Protein AF-A0A0F3GJF9-F1 (afdb_monomer_lite)

Organism: NCBI:txid29290

InterPro domains:
  IPR001387 Cro/C1-type, helix-turn-helix domain [PF01381] (12-61)
  IPR001387 Cro/C1-type, helix-turn-helix domain [cd00093] (10-61)
  IPR010982 Lambda repressor-like, DNA-binding domain superfamily [G3DSA:1.10.260.40] (3-61)
  IPR010982 Lambda repressor-like, DNA-binding domain superfamily [SSF47413] (3-61)

Radius of gyration: 10.47 Å; chains: 1; bounding box: 24×27×23 Å

Sequence (61 aa):
MSYIERISYNFKRLRKLKGWTQVICAAYGEVDKSYIGNIEAGSMKSFGQEAVEKWAKIFDC

Structure (mmCIF, N/CA/C/O backbone):
data_AF-A0A0F3GJF9-F1
#
_entry.id   AF-A0A0F3GJF9-F1
#
loop_
_atom_site.group_PDB
_atom_site.id
_atom_site.type_symbol
_atom_site.label_atom_id
_atom_site.label_alt_id
_atom_site.label_comp_id
_atom_site.label_asym_id
_atom_site.label_entity_id
_atom_site.label_seq_id
_atom_site.pdbx_PDB_ins_code
_atom_site.Cartn_x
_atom_site.Cartn_y
_atom_site.Cartn_z
_atom_site.occupancy
_atom_site.B_iso_or_equiv
_atom_site.auth_seq_id
_atom_site.auth_comp_id
_atom_site.auth_asym_id
_atom_site.auth_atom_id
_atom_site.pdbx_PDB_model_num
ATOM 1 N N . MET A 1 1 ? 3.867 16.762 -8.603 1.00 77.69 1 MET A N 1
ATOM 2 C CA . MET A 1 1 ? 3.733 15.424 -7.999 1.00 77.69 1 MET A CA 1
ATOM 3 C C . MET A 1 1 ? 4.180 14.380 -9.011 1.00 77.69 1 MET A C 1
ATOM 5 O O . MET A 1 1 ? 3.599 14.306 -10.093 1.00 77.69 1 MET A O 1
ATOM 9 N N . SER A 1 2 ? 5.239 13.637 -8.707 1.00 91.69 2 SER A N 1
ATOM 10 C CA . SER A 1 2 ? 5.795 12.580 -9.550 1.00 91.69 2 SER A CA 1
ATOM 11 C C . SER A 1 2 ? 4.841 11.382 -9.656 1.00 91.69 2 SER A C 1
ATOM 13 O O . SER A 1 2 ? 3.800 11.313 -8.995 1.00 91.69 2 SER A O 1
ATOM 15 N N . TYR A 1 3 ? 5.156 10.431 -10.537 1.00 93.00 3 TYR A N 1
ATOM 16 C CA . TYR A 1 3 ? 4.413 9.170 -10.616 1.00 93.00 3 TYR A CA 1
ATOM 17 C C . TYR A 1 3 ? 4.455 8.403 -9.281 1.00 93.00 3 TYR A C 1
ATOM 19 O O . TYR A 1 3 ? 3.406 8.041 -8.754 1.00 93.00 3 TYR A O 1
ATOM 27 N N . ILE A 1 4 ? 5.642 8.253 -8.685 1.00 94.88 4 ILE A N 1
ATOM 28 C CA . ILE A 1 4 ? 5.822 7.537 -7.414 1.00 94.88 4 ILE A CA 1
ATOM 29 C C . ILE A 1 4 ? 5.102 8.232 -6.263 1.00 94.88 4 ILE A C 1
ATOM 31 O O . ILE A 1 4 ? 4.432 7.564 -5.482 1.00 94.88 4 ILE A O 1
ATOM 35 N N . GLU A 1 5 ? 5.161 9.561 -6.176 1.00 95.12 5 GLU A N 1
ATOM 36 C CA . GLU A 1 5 ? 4.451 10.311 -5.132 1.00 95.12 5 GLU A CA 1
ATOM 37 C C . GLU A 1 5 ? 2.933 10.077 -5.195 1.00 95.12 5 GLU A C 1
ATOM 39 O O . GLU A 1 5 ? 2.294 9.867 -4.163 1.00 95.12 5 GLU A O 1
ATOM 44 N N . ARG A 1 6 ? 2.358 10.033 -6.407 1.00 95.38 6 ARG A N 1
ATOM 45 C CA . ARG A 1 6 ? 0.931 9.736 -6.615 1.00 95.38 6 ARG A CA 1
ATOM 46 C C . ARG A 1 6 ? 0.573 8.311 -6.202 1.00 95.38 6 ARG A C 1
ATOM 48 O O . ARG A 1 6 ? -0.425 8.125 -5.508 1.00 95.38 6 ARG A O 1
ATOM 55 N N . ILE A 1 7 ? 1.386 7.323 -6.587 1.00 95.75 7 ILE A N 1
ATOM 56 C CA . ILE A 1 7 ? 1.200 5.927 -6.162 1.00 95.75 7 ILE A CA 1
ATOM 57 C C . ILE A 1 7 ? 1.261 5.827 -4.638 1.00 95.75 7 ILE A C 1
ATOM 59 O O . ILE A 1 7 ? 0.341 5.297 -4.029 1.00 95.75 7 ILE A O 1
ATOM 63 N N . SER A 1 8 ? 2.287 6.406 -4.018 1.00 97.06 8 SER A N 1
ATOM 64 C CA . SER A 1 8 ? 2.513 6.365 -2.567 1.00 97.06 8 SER A CA 1
ATOM 65 C C . SER A 1 8 ? 1.329 6.945 -1.791 1.00 97.06 8 SER A C 1
ATOM 67 O O . SER A 1 8 ? 0.822 6.335 -0.846 1.00 97.06 8 SER A O 1
ATOM 69 N N . TYR A 1 9 ? 0.844 8.111 -2.230 1.00 97.25 9 TYR A N 1
ATOM 70 C CA . TYR A 1 9 ? -0.319 8.772 -1.647 1.00 97.25 9 TYR A CA 1
ATOM 71 C C . TYR A 1 9 ? -1.594 7.930 -1.797 1.00 97.25 9 TYR A C 1
ATOM 73 O O . TYR A 1 9 ? -2.288 7.676 -0.806 1.00 97.25 9 TYR A O 1
ATOM 81 N N . ASN A 1 10 ? -1.892 7.465 -3.015 1.00 96.81 10 ASN A N 1
ATOM 82 C CA . ASN A 1 10 ? -3.101 6.691 -3.298 1.00 96.81 10 ASN A CA 1
ATOM 83 C C . ASN A 1 10 ? -3.096 5.344 -2.581 1.00 96.81 10 ASN A C 1
ATOM 85 O O . ASN A 1 10 ? -4.099 4.981 -1.974 1.00 96.81 10 ASN A O 1
ATOM 89 N N . PHE A 1 11 ? -1.964 4.647 -2.573 1.00 97.62 11 PHE A N 1
ATOM 90 C CA . PHE A 1 11 ? -1.793 3.379 -1.875 1.00 97.62 11 PHE A CA 1
ATOM 91 C C . PHE A 1 11 ? -2.106 3.526 -0.382 1.00 97.62 11 PHE A C 1
ATOM 93 O O . PHE A 1 11 ? -2.932 2.797 0.171 1.00 97.62 11 PHE A O 1
ATOM 100 N N . LYS A 1 12 ? -1.509 4.535 0.269 1.00 98.00 12 LYS A N 1
ATOM 101 C CA . LYS A 1 12 ? -1.746 4.824 1.689 1.00 98.00 12 LYS A CA 1
ATOM 102 C C . LYS A 1 12 ? -3.202 5.174 1.968 1.00 98.00 12 LYS A C 1
ATOM 104 O O . LYS A 1 12 ? -3.761 4.741 2.979 1.00 98.00 12 LYS A O 1
ATOM 109 N N . ARG A 1 13 ? -3.821 5.960 1.085 1.00 97.94 13 ARG A N 1
ATOM 110 C CA . ARG A 1 13 ? -5.239 6.321 1.173 1.00 97.94 13 ARG A CA 1
ATOM 111 C C . ARG A 1 13 ? -6.132 5.082 1.060 1.00 97.94 13 ARG A C 1
ATOM 113 O O . ARG A 1 13 ? -6.972 4.890 1.933 1.00 97.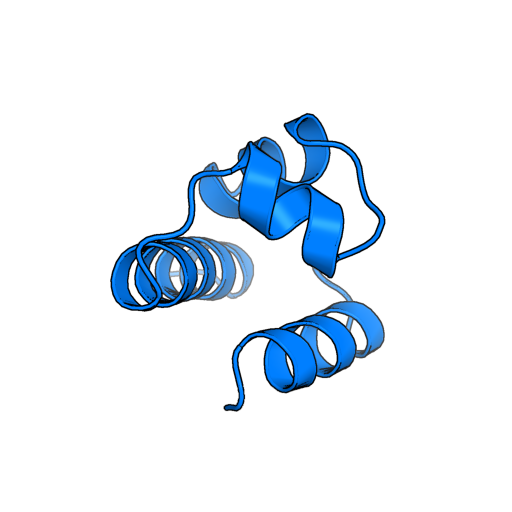94 13 ARG A O 1
ATOM 120 N N . LEU A 1 14 ? -5.930 4.236 0.050 1.00 97.94 14 LEU A N 1
ATOM 121 C CA . LEU A 1 14 ? -6.709 3.012 -0.175 1.00 97.94 14 LEU A CA 1
ATOM 122 C C . LEU A 1 14 ? -6.590 2.038 1.001 1.00 97.94 14 LEU A C 1
ATOM 124 O O . LEU A 1 14 ? -7.607 1.592 1.532 1.00 97.94 14 LEU A O 1
ATOM 128 N N . ARG A 1 15 ? -5.369 1.794 1.496 1.00 97.81 15 ARG A N 1
ATOM 129 C CA . ARG A 1 15 ? -5.156 0.953 2.682 1.00 97.81 15 ARG A CA 1
ATOM 130 C C . ARG A 1 15 ? -5.931 1.468 3.896 1.00 97.81 15 ARG A C 1
ATOM 132 O O . ARG A 1 15 ? -6.571 0.687 4.597 1.00 97.81 15 ARG A O 1
ATOM 139 N N . LYS A 1 16 ? -5.877 2.780 4.155 1.00 97.75 16 LYS A N 1
ATOM 140 C CA . LYS A 1 16 ? -6.614 3.398 5.266 1.00 97.75 16 LYS A CA 1
ATOM 141 C C . LYS A 1 16 ? -8.129 3.304 5.087 1.00 97.75 16 LYS A C 1
ATOM 143 O O . LYS A 1 16 ? -8.811 3.057 6.073 1.00 97.75 16 LYS A O 1
ATOM 148 N N . LEU A 1 17 ? -8.645 3.458 3.865 1.00 97.75 17 LEU A N 1
ATOM 149 C CA . LEU A 1 17 ? -10.078 3.311 3.572 1.00 97.75 17 LEU A CA 1
ATOM 150 C C . LEU A 1 17 ? -10.589 1.894 3.858 1.00 97.75 17 LEU A C 1
ATOM 152 O O . LEU A 1 17 ? -11.698 1.743 4.355 1.00 97.75 17 LEU A O 1
ATOM 156 N N . LYS A 1 18 ? -9.768 0.864 3.622 1.00 96.38 18 LYS A N 1
ATOM 157 C CA . LYS A 1 18 ? -10.077 -0.522 4.013 1.00 96.38 18 LYS A CA 1
ATOM 158 C C . LYS A 1 18 ? -9.931 -0.779 5.525 1.00 96.38 18 LYS A C 1
ATOM 160 O O . LYS A 1 18 ? -10.218 -1.878 5.985 1.00 96.38 18 LYS A O 1
ATOM 165 N N . GLY A 1 19 ? -9.440 0.192 6.302 1.00 97.50 19 GLY A N 1
ATOM 166 C CA . GLY A 1 19 ? -9.153 0.026 7.731 1.00 97.50 19 GLY A CA 1
ATOM 167 C C . GLY A 1 19 ? -7.938 -0.861 8.027 1.00 97.50 19 GLY A C 1
ATOM 168 O O . GLY A 1 19 ? -7.766 -1.322 9.153 1.00 97.50 19 GLY A O 1
ATOM 169 N N . TRP A 1 20 ? -7.079 -1.127 7.040 1.00 97.81 20 TRP A N 1
ATOM 170 C CA . TRP A 1 20 ? -5.969 -2.066 7.198 1.00 97.81 20 TRP A CA 1
ATOM 171 C C . TRP A 1 20 ? -4.750 -1.415 7.844 1.00 97.81 20 TRP A C 1
ATOM 173 O O . TRP A 1 20 ? -4.336 -0.311 7.481 1.00 97.81 20 TRP A O 1
ATOM 183 N N . THR A 1 21 ? -4.087 -2.137 8.747 1.00 98.25 21 THR A N 1
ATOM 184 C CA . THR A 1 21 ? -2.714 -1.809 9.156 1.00 98.25 21 THR A CA 1
ATOM 185 C C . THR A 1 21 ? -1.735 -2.150 8.027 1.00 98.25 21 THR A C 1
ATOM 187 O O . THR A 1 21 ? -2.072 -2.881 7.094 1.00 98.25 21 THR A O 1
ATOM 190 N N . GLN A 1 22 ? -0.499 -1.645 8.088 1.00 98.19 22 GLN A N 1
ATOM 191 C CA . GLN A 1 22 ? 0.532 -2.050 7.120 1.00 98.19 22 GLN A CA 1
ATOM 192 C C . GLN A 1 22 ? 0.805 -3.561 7.169 1.00 98.19 22 GLN A C 1
ATOM 194 O O . GLN A 1 22 ? 1.072 -4.146 6.131 1.00 98.19 22 GLN A O 1
ATOM 199 N N . VAL A 1 23 ? 0.693 -4.188 8.348 1.00 98.31 23 VAL A N 1
ATOM 200 C CA . VAL A 1 23 ? 0.876 -5.639 8.528 1.00 98.31 23 VAL A CA 1
ATOM 201 C C . VAL A 1 23 ? -0.222 -6.421 7.806 1.00 98.31 23 VAL A C 1
ATOM 203 O O . VAL A 1 23 ? 0.079 -7.349 7.069 1.00 98.31 23 VAL A O 1
ATOM 206 N N . ILE A 1 24 ? -1.483 -6.007 7.957 1.00 98.19 24 ILE A N 1
ATOM 207 C CA . ILE A 1 24 ? -2.616 -6.647 7.271 1.00 98.19 24 ILE A CA 1
ATOM 208 C C . ILE A 1 24 ? -2.483 -6.492 5.751 1.00 98.19 24 ILE A C 1
ATOM 210 O O . ILE A 1 24 ? -2.633 -7.458 5.014 1.00 98.19 24 ILE A O 1
ATOM 214 N N . CYS A 1 25 ? -2.150 -5.287 5.280 1.00 98.12 25 CYS A N 1
ATOM 215 C CA . CYS A 1 25 ? -1.942 -5.025 3.854 1.00 98.12 25 CYS A CA 1
ATOM 216 C C . CYS A 1 25 ? -0.813 -5.890 3.270 1.00 98.12 25 CYS A C 1
ATOM 218 O O . CYS A 1 25 ? -0.951 -6.453 2.189 1.00 98.12 25 CYS A O 1
ATOM 220 N N . ALA A 1 26 ? 0.285 -6.027 4.016 1.00 98.12 26 ALA A N 1
ATOM 221 C CA . ALA A 1 26 ? 1.414 -6.866 3.644 1.00 98.12 26 ALA A CA 1
ATOM 222 C C . ALA A 1 26 ? 1.018 -8.347 3.533 1.00 98.12 26 ALA A C 1
ATOM 224 O O . ALA A 1 26 ? 1.399 -8.999 2.566 1.00 98.12 26 ALA A O 1
ATOM 225 N N . ALA A 1 27 ? 0.183 -8.843 4.455 1.00 98.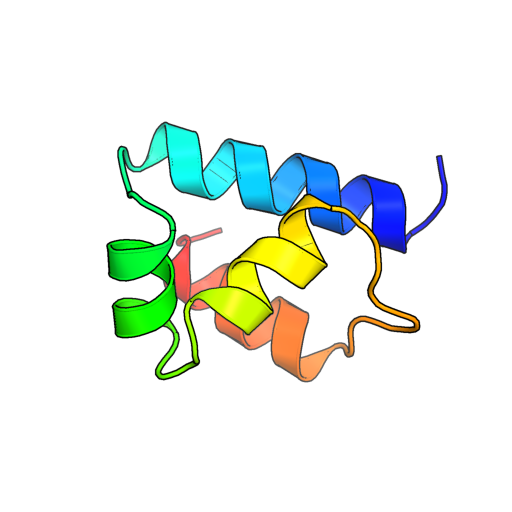00 27 ALA A N 1
ATOM 226 C CA . ALA A 1 27 ? -0.340 -10.207 4.413 1.00 98.00 27 ALA A CA 1
ATOM 227 C C . ALA A 1 27 ? -1.191 -10.472 3.157 1.00 98.00 27 ALA A C 1
ATOM 229 O O . ALA A 1 27 ? -0.943 -11.454 2.468 1.00 98.00 27 ALA A O 1
ATOM 230 N N . TYR A 1 28 ? -2.121 -9.575 2.800 1.00 97.38 28 TYR A N 1
ATOM 231 C CA . TYR A 1 28 ? -2.891 -9.697 1.547 1.00 97.38 28 TYR A CA 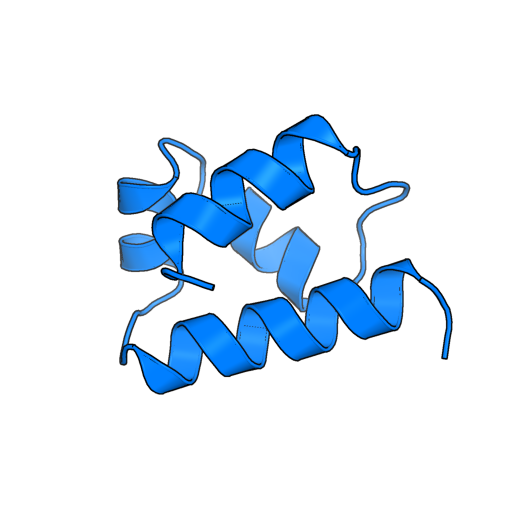1
ATOM 232 C C . TYR A 1 28 ? -2.013 -9.637 0.293 1.00 97.38 28 TYR A C 1
ATOM 234 O O . TYR A 1 28 ? -2.337 -10.236 -0.728 1.00 97.38 28 TYR A O 1
ATOM 242 N N . GLY A 1 29 ? -0.914 -8.885 0.359 1.00 96.31 29 GLY A N 1
ATOM 243 C CA . GLY A 1 29 ? 0.046 -8.775 -0.730 1.00 96.31 29 GLY A CA 1
ATOM 244 C C . GLY A 1 29 ? 1.079 -9.893 -0.789 1.00 96.31 29 GLY A C 1
ATOM 245 O O . GLY A 1 29 ? 1.842 -9.900 -1.753 1.00 96.31 29 GLY A O 1
ATOM 246 N N . GLU A 1 30 ? 1.134 -10.793 0.197 1.00 97.50 30 GLU A N 1
ATOM 247 C CA . GLU A 1 30 ? 2.206 -11.789 0.358 1.00 97.50 30 GLU A CA 1
ATOM 248 C C . GLU A 1 30 ? 3.609 -11.148 0.302 1.00 97.50 30 GLU A C 1
ATOM 250 O O . GLU A 1 30 ? 4.511 -11.608 -0.395 1.00 97.50 30 GLU A O 1
ATOM 255 N N . VAL A 1 31 ? 3.778 -10.018 0.992 1.00 96.81 31 VAL A N 1
ATOM 256 C CA . VAL A 1 31 ? 5.030 -9.245 1.042 1.00 96.81 31 VAL A CA 1
ATOM 257 C C . VAL A 1 31 ? 5.378 -8.869 2.476 1.00 96.81 31 VAL A C 1
ATOM 259 O O . VAL A 1 31 ? 4.555 -8.964 3.384 1.00 96.81 31 VAL A O 1
ATOM 262 N N . ASP A 1 32 ? 6.589 -8.360 2.681 1.00 97.06 32 ASP A N 1
ATOM 263 C CA . ASP A 1 32 ? 6.992 -7.820 3.972 1.00 97.06 32 ASP A CA 1
ATOM 264 C C . ASP A 1 32 ? 6.292 -6.499 4.307 1.00 97.06 32 ASP A C 1
ATOM 266 O O . ASP A 1 32 ? 6.071 -5.625 3.464 1.00 97.06 32 ASP A O 1
ATOM 270 N N . LYS A 1 33 ? 6.051 -6.273 5.601 1.00 97.31 33 LYS A N 1
ATOM 271 C CA . LYS A 1 33 ? 5.558 -4.980 6.106 1.00 97.31 33 LYS A CA 1
ATOM 272 C C . LYS A 1 33 ? 6.473 -3.814 5.692 1.00 97.31 33 LYS A C 1
ATOM 274 O O . LYS A 1 33 ? 5.985 -2.714 5.430 1.00 97.31 33 LYS A O 1
ATOM 279 N N . SER A 1 34 ? 7.788 -4.036 5.632 1.00 97.19 34 SER A N 1
ATOM 280 C CA . SER A 1 34 ? 8.766 -3.022 5.208 1.00 97.19 34 SER A CA 1
ATOM 281 C C . SER A 1 34 ? 8.541 -2.571 3.762 1.00 97.19 34 SER A C 1
ATOM 283 O O . SER A 1 34 ? 8.660 -1.381 3.476 1.00 97.19 34 SER A O 1
ATOM 285 N N . TYR A 1 35 ? 8.130 -3.482 2.876 1.00 96.88 35 TYR A N 1
ATOM 286 C CA . TYR A 1 35 ? 7.790 -3.167 1.491 1.00 96.88 35 TYR A CA 1
ATOM 287 C C . TYR A 1 35 ? 6.614 -2.185 1.418 1.00 96.88 35 TYR A C 1
ATOM 289 O O . TYR A 1 35 ? 6.705 -1.162 0.741 1.00 96.88 35 TYR A O 1
ATOM 297 N N . ILE A 1 36 ? 5.557 -2.416 2.205 1.00 97.81 36 ILE A N 1
ATOM 298 C CA . ILE A 1 36 ? 4.427 -1.478 2.315 1.00 97.81 36 ILE A CA 1
ATOM 299 C C . ILE A 1 36 ? 4.883 -0.119 2.847 1.00 97.81 36 ILE A C 1
ATOM 301 O O . ILE A 1 36 ? 4.488 0.919 2.319 1.00 97.81 36 ILE A O 1
ATOM 305 N N . GLY A 1 37 ? 5.741 -0.115 3.869 1.00 97.50 37 GLY A N 1
ATOM 306 C CA . GLY A 1 37 ? 6.320 1.115 4.409 1.00 97.50 37 GLY A CA 1
ATOM 307 C C . GLY A 1 37 ? 7.075 1.926 3.352 1.00 97.50 37 GLY A C 1
ATOM 308 O O . GLY A 1 37 ? 6.880 3.137 3.269 1.00 97.50 37 GLY A O 1
ATOM 309 N N . ASN A 1 38 ? 7.868 1.261 2.510 1.00 97.06 38 ASN A N 1
ATOM 310 C CA . ASN A 1 38 ? 8.622 1.903 1.432 1.00 97.06 38 ASN A CA 1
ATOM 311 C C . ASN A 1 38 ? 7.716 2.494 0.344 1.00 97.06 38 ASN A C 1
ATOM 313 O O . ASN A 1 38 ? 7.967 3.608 -0.121 1.00 97.06 38 ASN A O 1
ATOM 317 N N . ILE A 1 39 ? 6.633 1.796 -0.022 1.00 96.69 39 ILE A N 1
ATOM 318 C CA . ILE A 1 39 ? 5.624 2.343 -0.939 1.00 96.69 39 ILE A CA 1
ATOM 319 C C . ILE A 1 39 ? 5.018 3.612 -0.345 1.00 96.69 39 ILE A C 1
ATOM 321 O O . ILE A 1 39 ? 4.995 4.646 -0.996 1.00 96.69 39 ILE A O 1
ATOM 325 N N . GLU A 1 40 ? 4.548 3.570 0.900 1.00 96.94 40 GLU A N 1
ATOM 326 C CA . GLU A 1 40 ? 3.859 4.711 1.514 1.00 96.94 40 GLU A CA 1
ATOM 327 C C . GLU A 1 40 ? 4.767 5.902 1.831 1.00 96.94 40 GLU A C 1
ATOM 329 O O . GLU A 1 40 ? 4.273 7.024 1.969 1.00 96.94 40 GLU A O 1
ATOM 334 N N . ALA A 1 41 ? 6.070 5.662 1.978 1.00 96.44 41 ALA A N 1
ATOM 335 C CA . ALA A 1 41 ? 7.086 6.694 2.143 1.00 96.44 41 ALA A CA 1
ATOM 336 C C . ALA A 1 41 ? 7.526 7.319 0.809 1.00 96.44 41 ALA A C 1
ATOM 338 O O . ALA A 1 41 ? 8.219 8.333 0.825 1.00 96.44 41 ALA A O 1
ATOM 339 N N . GLY A 1 42 ? 7.162 6.725 -0.334 1.00 95.06 42 GLY A N 1
ATOM 340 C CA . GLY A 1 42 ? 7.645 7.152 -1.647 1.00 95.06 42 GLY A CA 1
ATOM 341 C C . GLY A 1 42 ? 9.140 6.934 -1.863 1.00 95.06 42 GLY A C 1
ATOM 342 O O . GLY A 1 42 ? 9.731 7.586 -2.718 1.00 95.06 42 GLY A O 1
ATOM 343 N N . SER A 1 43 ? 9.755 6.009 -1.120 1.00 94.62 43 SER A N 1
ATOM 344 C CA . SER A 1 43 ? 11.182 5.673 -1.237 1.00 94.62 43 SER A CA 1
ATOM 345 C C . SER A 1 43 ? 11.484 4.687 -2.375 1.00 94.62 43 SER A C 1
ATOM 347 O O . SER A 1 43 ? 12.639 4.334 -2.618 1.00 94.62 43 SER A O 1
ATOM 349 N 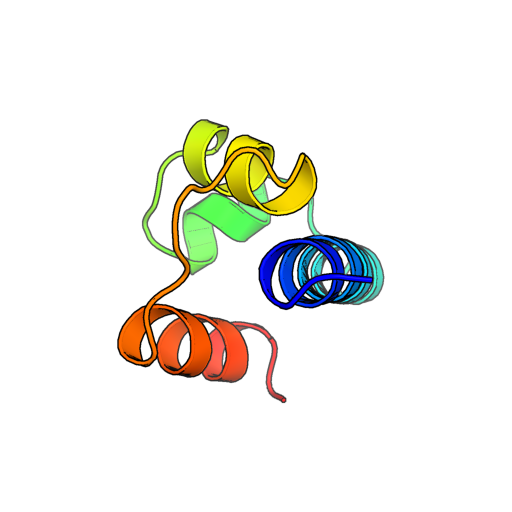N . MET A 1 44 ? 10.452 4.244 -3.097 1.00 91.81 44 MET A N 1
ATOM 350 C CA . MET A 1 44 ? 10.577 3.338 -4.234 1.00 91.81 44 MET A CA 1
ATOM 351 C C . MET A 1 44 ? 11.213 4.056 -5.431 1.00 91.81 44 MET A C 1
ATOM 353 O O . MET A 1 44 ? 10.722 5.090 -5.877 1.00 91.81 44 MET A O 1
ATOM 357 N N . LYS A 1 45 ? 12.271 3.473 -6.009 1.00 89.81 45 LYS A N 1
ATOM 358 C CA . LYS A 1 45 ? 12.871 3.979 -7.260 1.00 89.81 45 LYS A CA 1
ATOM 359 C C . LYS A 1 45 ? 11.918 3.851 -8.451 1.00 89.81 45 LYS A C 1
ATOM 361 O O . LYS A 1 45 ? 11.916 4.695 -9.341 1.00 89.81 45 LYS A O 1
A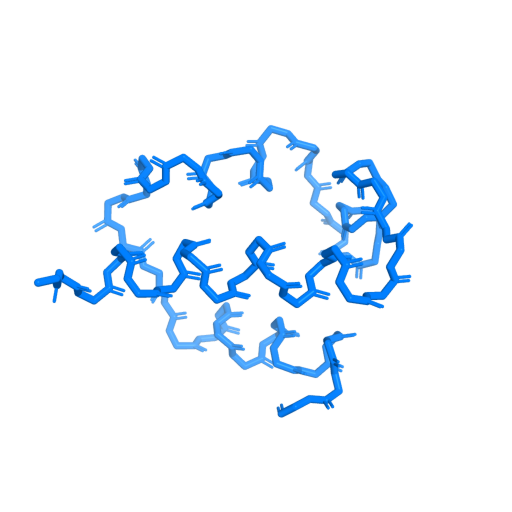TOM 366 N N . SER A 1 46 ? 11.127 2.785 -8.469 1.00 91.81 46 SER A N 1
ATOM 367 C CA . SER A 1 46 ? 10.134 2.499 -9.497 1.00 91.81 46 SER A CA 1
ATOM 368 C C . SER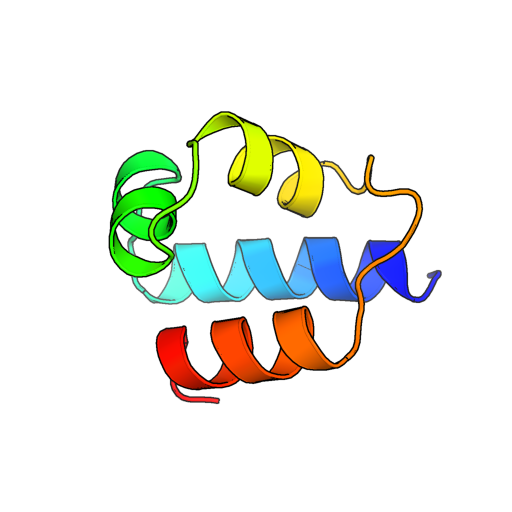 A 1 46 ? 8.985 1.684 -8.907 1.00 91.81 46 SER A C 1
ATOM 370 O O . SER A 1 46 ? 9.123 1.045 -7.862 1.00 91.81 46 SER A O 1
ATOM 372 N N . PHE A 1 47 ? 7.841 1.719 -9.584 1.00 92.75 47 PHE A N 1
ATOM 373 C CA . PHE A 1 47 ? 6.684 0.896 -9.259 1.00 92.75 47 PHE A CA 1
ATOM 374 C C . PHE A 1 47 ? 6.142 0.317 -10.564 1.00 92.75 47 PHE A C 1
ATOM 376 O O . PHE A 1 47 ? 5.525 1.031 -11.355 1.00 92.75 47 PHE A O 1
ATOM 383 N N . GLY A 1 48 ? 6.503 -0.940 -10.832 1.00 93.69 48 GLY A N 1
ATOM 384 C CA . GLY A 1 48 ? 6.234 -1.603 -12.107 1.00 93.69 48 GLY A CA 1
ATOM 385 C C . GLY A 1 48 ? 4.746 -1.842 -12.352 1.00 93.69 48 GLY A C 1
ATOM 386 O O . GLY A 1 48 ? 3.966 -1.949 -11.407 1.00 93.69 48 GLY A O 1
ATOM 387 N N . GLN A 1 49 ? 4.372 -1.961 -13.627 1.00 94.12 49 GLN A N 1
ATOM 388 C CA . GLN A 1 49 ? 2.987 -2.170 -14.057 1.00 94.12 49 GLN A CA 1
ATOM 389 C C . GLN A 1 49 ? 2.356 -3.418 -13.414 1.00 94.12 49 GLN A C 1
ATOM 391 O O . GLN A 1 49 ? 1.252 -3.342 -12.888 1.00 94.12 49 GLN A O 1
ATOM 396 N N . GLU A 1 50 ? 3.091 -4.529 -13.339 1.00 95.38 50 GLU A N 1
ATOM 397 C CA . GLU A 1 50 ? 2.626 -5.759 -12.676 1.00 95.38 50 GLU A CA 1
ATOM 398 C C . GLU A 1 50 ? 2.290 -5.542 -11.192 1.00 95.38 50 GLU A C 1
ATOM 400 O O . GLU A 1 50 ? 1.308 -6.077 -10.678 1.00 95.38 50 GLU A O 1
ATOM 405 N N . ALA A 1 51 ? 3.076 -4.715 -10.492 1.00 94.88 51 ALA A N 1
ATOM 406 C CA . ALA A 1 51 ? 2.798 -4.370 -9.103 1.00 94.88 51 ALA A CA 1
ATOM 407 C C . ALA A 1 51 ? 1.534 -3.507 -8.999 1.00 94.88 51 ALA A C 1
ATOM 409 O O . ALA A 1 51 ? 0.712 -3.748 -8.118 1.00 94.88 51 ALA A O 1
ATOM 410 N N . VAL A 1 52 ? 1.345 -2.541 -9.906 1.00 94.81 52 VAL A N 1
ATOM 411 C CA . VAL A 1 52 ? 0.111 -1.740 -9.972 1.00 94.81 52 VAL A CA 1
ATOM 412 C C . VAL A 1 52 ? -1.101 -2.649 -10.128 1.00 94.81 52 VAL A C 1
ATOM 414 O O . VAL A 1 52 ? -2.031 -2.547 -9.338 1.00 94.81 52 VAL A O 1
ATOM 417 N N . GLU A 1 53 ? -1.067 -3.575 -11.083 1.00 96.44 53 GLU A N 1
ATOM 418 C CA . GLU A 1 53 ? -2.175 -4.491 -11.362 1.00 96.44 53 GLU A CA 1
ATOM 419 C C . GLU A 1 53 ? -2.452 -5.450 -10.202 1.00 96.44 53 GLU A C 1
ATOM 421 O O . GLU A 1 53 ? -3.611 -5.680 -9.849 1.00 96.44 53 GLU A O 1
ATOM 426 N N . LYS A 1 54 ? -1.402 -5.982 -9.562 1.00 96.56 54 LYS A N 1
ATOM 427 C CA . LYS A 1 54 ? -1.543 -6.812 -8.359 1.00 96.56 54 LYS A CA 1
ATOM 428 C C . LYS A 1 54 ? -2.251 -6.042 -7.244 1.00 96.56 54 LYS A C 1
ATOM 430 O O . LYS A 1 54 ? -3.208 -6.544 -6.658 1.00 96.56 54 LYS A O 1
ATOM 435 N N . TRP A 1 55 ? -1.799 -4.826 -6.950 1.00 97.19 55 TRP A N 1
ATOM 436 C CA . TRP A 1 55 ? -2.355 -4.033 -5.855 1.00 97.19 55 TRP A CA 1
ATOM 437 C C . TRP A 1 55 ? -3.738 -3.465 -6.163 1.00 97.19 55 TRP A C 1
ATOM 439 O O . TRP A 1 55 ? -4.561 -3.395 -5.256 1.00 97.19 55 TRP A O 1
ATOM 449 N N . ALA A 1 56 ? -4.020 -3.133 -7.421 1.00 96.19 56 ALA A N 1
ATOM 450 C CA . ALA A 1 56 ? -5.348 -2.741 -7.882 1.00 96.19 56 ALA A CA 1
ATOM 451 C C . ALA A 1 56 ? -6.386 -3.837 -7.580 1.00 96.19 56 ALA A C 1
ATOM 453 O O . ALA A 1 56 ? -7.395 -3.574 -6.930 1.00 96.19 56 ALA A O 1
ATOM 454 N N . LYS A 1 57 ? -6.066 -5.102 -7.897 1.00 97.25 57 LYS A N 1
ATOM 455 C CA . LYS A 1 57 ? -6.911 -6.261 -7.552 1.00 97.25 57 LYS A CA 1
ATOM 456 C C . LYS A 1 57 ? -7.110 -6.426 -6.043 1.00 97.25 57 LYS A C 1
ATOM 458 O O . LYS A 1 57 ? -8.224 -6.672 -5.602 1.00 97.25 57 LYS A O 1
ATOM 463 N N . ILE A 1 58 ? -6.050 -6.273 -5.245 1.00 97.00 58 ILE A N 1
ATOM 464 C CA . ILE A 1 58 ? -6.130 -6.390 -3.776 1.00 97.00 58 ILE A CA 1
ATOM 465 C C . ILE A 1 58 ? -7.007 -5.283 -3.174 1.00 97.00 58 ILE A C 1
ATOM 467 O O . ILE A 1 58 ? -7.758 -5.521 -2.226 1.00 97.00 58 ILE A O 1
ATOM 471 N N . PHE A 1 59 ? -6.914 -4.063 -3.703 1.00 96.38 59 PHE A N 1
ATOM 472 C CA . PHE A 1 59 ? -7.725 -2.942 -3.238 1.00 96.38 59 PHE A CA 1
ATOM 473 C C . PHE A 1 59 ? -9.134 -2.907 -3.835 1.00 96.38 59 PHE A C 1
ATOM 475 O O . PHE A 1 59 ? -9.967 -2.179 -3.287 1.00 96.38 59 PHE A O 1
ATOM 482 N N . ASP A 1 60 ? -9.416 -3.742 -4.838 1.00 94.44 60 ASP A N 1
ATOM 483 C CA . ASP A 1 60 ? -10.679 -3.793 -5.579 1.00 94.44 60 ASP A CA 1
ATOM 484 C C . ASP A 1 60 ? -10.970 -2.455 -6.287 1.00 94.44 60 ASP A C 1
ATOM 486 O O . ASP A 1 60 ? -11.973 -1.791 -6.019 1.00 94.44 60 ASP A O 1
ATOM 490 N N . CYS A 1 61 ? -10.016 -2.001 -7.113 1.00 89.94 61 CYS A N 1
ATOM 491 C CA . CYS A 1 61 ? -10.085 -0.745 -7.871 1.00 89.94 61 CYS A CA 1
ATOM 492 C C . CYS A 1 61 ? -9.485 -0.844 -9.275 1.00 89.94 61 CYS A C 1
ATOM 494 O O . CYS A 1 61 ? -8.557 -1.664 -9.460 1.00 89.94 61 CYS A O 1
#

Secondary structure (DSSP, 8-state):
--HHHHHHHHHHHHHHHTT--HHHHHHHHTS-HHHHHHHHHT--S---HHHHHHHHHHHT-

Foldseek 3Di:
DDPLQVQLVVLVVLCVVVVHDLCRLCVLLVHDSVVNVCSNVSVDPDQDPVNVVSVCVSSVD

pLDDT: mean 95.86, std 3.11, range [77.69, 98.31]